Protein AF-A0A0L6WG03-F1 (afdb_monomer_lite)

Secondary structure (DSSP, 8-state):
-HHHHTT----------TTS-HHHHHHHHHHHHHHTT-EEEEEESSHHHHHHSTT-EEHHHHHT--SS--TT------TTSHHHHHHHHEEEEEEESGGGS-HHHHHTT-

pLDDT: mean 94.46, std 2.65, range [79.06, 97.94]

Radius of gyration: 13.91 Å; chains: 1; bounding box: 37×28×33 Å

Structure (mmCIF, N/CA/C/O backbone):
data_AF-A0A0L6WG03-F1
#
_entry.id   AF-A0A0L6WG03-F1
#
loop_
_atom_site.group_PDB
_atom_site.id
_atom_site.type_symbol
_atom_site.label_atom_id
_atom_site.label_alt_id
_atom_site.label_comp_id
_atom_site.label_asym_id
_atom_site.label_entity_id
_atom_site.label_seq_id
_atom_site.pdbx_PDB_ins_code
_atom_site.Cartn_x
_atom_site.Cartn_y
_atom_site.Cartn_z
_atom_site.occupancy
_atom_site.B_iso_or_equiv
_atom_site.auth_seq_id
_atom_site.auth_comp_id
_atom_site.auth_asym_id
_atom_site.auth_atom_id
_atom_site.pdbx_PDB_model_num
ATOM 1 N N . MET A 1 1 ? -7.545 -11.433 4.342 1.00 92.31 1 MET A N 1
ATOM 2 C CA . MET A 1 1 ? -8.512 -11.081 5.398 1.00 92.31 1 MET A CA 1
ATOM 3 C C . MET A 1 1 ? -8.000 -11.507 6.758 1.00 92.31 1 MET A C 1
ATOM 5 O O . MET A 1 1 ? -7.627 -10.614 7.487 1.00 92.31 1 MET A O 1
ATOM 9 N N . ASP A 1 2 ? -7.756 -12.794 7.027 1.00 94.56 2 ASP A N 1
ATOM 10 C CA . ASP A 1 2 ? -7.224 -13.269 8.327 1.00 94.56 2 ASP A CA 1
ATOM 11 C C . ASP A 1 2 ? -6.094 -12.415 8.952 1.00 94.56 2 ASP A C 1
ATOM 13 O O . ASP A 1 2 ? -6.176 -12.015 10.108 1.00 94.56 2 ASP A O 1
ATOM 17 N N . SER A 1 3 ? -5.058 -12.051 8.183 1.00 94.44 3 SER A N 1
ATOM 18 C CA . SER A 1 3 ? -3.980 -11.189 8.701 1.00 94.44 3 SER A CA 1
ATOM 19 C C . SER A 1 3 ? -4.423 -9.774 9.085 1.00 94.44 3 SER A C 1
ATOM 21 O O . SER A 1 3 ? -3.792 -9.171 9.948 1.00 94.44 3 SER A O 1
ATOM 23 N N . VAL A 1 4 ? -5.430 -9.231 8.403 1.00 94.44 4 VAL A N 1
ATOM 24 C CA . VAL A 1 4 ? -6.021 -7.914 8.675 1.00 94.44 4 VAL A CA 1
ATOM 25 C C . VAL A 1 4 ? -6.882 -8.019 9.932 1.00 94.44 4 VAL A C 1
ATOM 27 O O . VAL A 1 4 ? -6.654 -7.287 10.891 1.00 94.44 4 VAL A O 1
ATOM 30 N N . ASP A 1 5 ? -7.787 -8.997 9.958 1.00 94.50 5 ASP A N 1
ATOM 31 C CA . ASP A 1 5 ? -8.764 -9.193 11.032 1.00 94.50 5 ASP A CA 1
ATOM 32 C C . ASP A 1 5 ? -8.069 -9.488 12.374 1.00 94.50 5 ASP A C 1
ATOM 34 O O . ASP A 1 5 ? -8.403 -8.913 13.409 1.00 94.50 5 ASP A O 1
ATOM 38 N N . ASN A 1 6 ? -7.021 -10.318 12.340 1.00 94.94 6 ASN A N 1
ATOM 39 C CA . ASN A 1 6 ? -6.255 -10.725 13.518 1.00 94.94 6 ASN A CA 1
ATOM 40 C C . ASN A 1 6 ? -4.976 -9.896 13.750 1.00 94.94 6 ASN A C 1
ATOM 42 O O . ASN A 1 6 ? -4.187 -10.232 14.629 1.00 94.94 6 ASN A O 1
ATOM 46 N N . ASN A 1 7 ? -4.751 -8.817 12.986 1.00 92.00 7 ASN A N 1
ATOM 47 C CA . ASN A 1 7 ? -3.567 -7.943 13.071 1.00 92.00 7 ASN A CA 1
ATOM 48 C C . ASN A 1 7 ? -2.227 -8.712 13.090 1.00 92.00 7 ASN A C 1
ATOM 50 O O . ASN A 1 7 ? -1.313 -8.385 13.842 1.00 92.00 7 ASN A O 1
ATOM 54 N N . LEU A 1 8 ? -2.101 -9.742 12.248 1.00 94.69 8 LEU A N 1
ATOM 55 C CA . LEU A 1 8 ? -0.923 -10.622 12.216 1.00 94.69 8 LEU A CA 1
ATOM 56 C C . LEU A 1 8 ? 0.302 -9.983 11.540 1.00 94.69 8 LEU A C 1
ATOM 58 O O . LEU A 1 8 ? 1.380 -10.569 11.572 1.00 94.69 8 LEU A O 1
ATOM 62 N N . GLY A 1 9 ? 0.136 -8.832 10.877 1.00 92.75 9 GLY A N 1
ATOM 63 C CA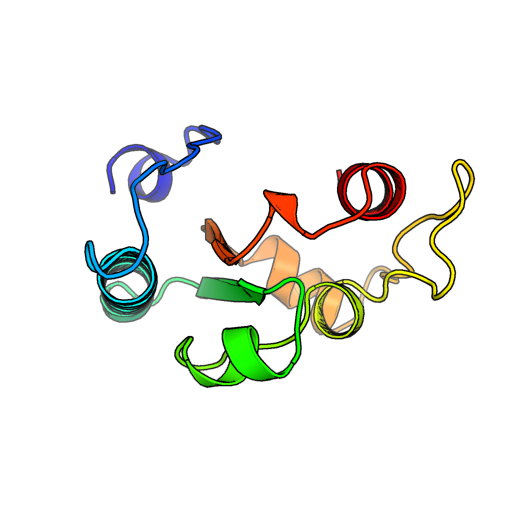 . GLY A 1 9 ? 1.235 -8.098 10.238 1.00 92.75 9 GLY A CA 1
ATOM 64 C C . GLY A 1 9 ? 1.926 -8.837 9.085 1.00 92.75 9 GLY A C 1
ATOM 65 O O . GLY A 1 9 ? 3.098 -8.589 8.819 1.00 92.75 9 GLY A O 1
ATOM 66 N N . LYS A 1 10 ? 1.245 -9.770 8.402 1.00 96.00 10 LYS A N 1
ATOM 67 C CA . LYS A 1 10 ? 1.854 -10.541 7.308 1.00 96.00 10 LYS A CA 1
ATOM 68 C C . LYS A 1 10 ? 2.120 -9.649 6.092 1.00 96.00 10 LYS A C 1
ATOM 70 O O . LYS A 1 10 ? 1.205 -9.012 5.575 1.00 96.00 10 LYS A O 1
ATOM 75 N N . MET A 1 11 ? 3.348 -9.695 5.579 1.00 94.31 11 MET A N 1
ATOM 76 C CA . MET A 1 11 ? 3.703 -9.135 4.275 1.00 94.31 11 MET A CA 1
ATOM 77 C C . MET A 1 11 ? 3.411 -10.166 3.178 1.00 94.31 11 MET A C 1
ATOM 79 O O . MET A 1 11 ? 3.866 -11.307 3.253 1.00 94.31 11 MET A O 1
ATOM 83 N N . ILE A 1 12 ? 2.626 -9.779 2.170 1.00 95.19 12 ILE A N 1
ATOM 84 C CA . ILE A 1 12 ? 2.197 -10.663 1.078 1.00 95.19 12 ILE A CA 1
ATOM 85 C C . ILE A 1 12 ? 2.531 -9.996 -0.253 1.00 95.19 12 ILE A C 1
ATOM 87 O O . ILE A 1 12 ? 2.156 -8.849 -0.485 1.00 95.19 12 ILE A O 1
ATOM 91 N N . PHE A 1 13 ? 3.189 -10.735 -1.145 1.00 94.56 13 PHE A N 1
ATOM 92 C CA . PHE A 1 13 ? 3.471 -10.292 -2.506 1.00 94.56 13 PHE A CA 1
ATOM 93 C C . PHE A 1 13 ? 2.633 -11.088 -3.510 1.00 94.56 13 PHE A C 1
ATOM 95 O O . PHE A 1 13 ? 2.719 -12.315 -3.566 1.00 94.56 13 PHE A O 1
ATOM 102 N N . ILE A 1 14 ? 1.818 -10.391 -4.306 1.00 93.56 14 ILE A N 1
ATOM 103 C CA . ILE A 1 14 ? 0.990 -10.998 -5.355 1.00 93.56 14 ILE A CA 1
ATOM 104 C C . ILE A 1 14 ? 1.719 -10.852 -6.690 1.00 93.56 14 ILE A C 1
ATOM 106 O O . ILE A 1 14 ? 1.845 -9.751 -7.223 1.00 93.56 14 ILE A O 1
ATOM 110 N N . HIS A 1 15 ? 2.167 -11.973 -7.255 1.00 93.06 15 HIS A N 1
ATOM 111 C CA . HIS A 1 15 ? 2.847 -12.004 -8.547 1.00 93.06 15 HIS A CA 1
ATOM 112 C C . HIS A 1 15 ? 1.988 -12.690 -9.611 1.00 93.06 15 HIS A C 1
ATOM 114 O O . HIS A 1 15 ? 1.524 -13.812 -9.421 1.00 93.06 15 HIS A O 1
ATOM 120 N N . SER A 1 16 ? 1.789 -12.024 -10.748 1.00 92.25 16 SER A N 1
ATOM 121 C CA . SER A 1 16 ? 1.145 -12.603 -11.931 1.00 92.25 16 SER A CA 1
ATOM 122 C C . SER A 1 16 ? 1.496 -11.803 -13.184 1.00 92.25 16 SER A C 1
ATOM 124 O O . SER A 1 16 ? 1.985 -10.671 -13.089 1.00 92.25 16 SER A O 1
ATOM 126 N N . ALA A 1 17 ? 1.220 -12.363 -14.361 1.00 92.00 17 ALA A N 1
ATOM 127 C CA . ALA A 1 17 ? 1.415 -11.677 -15.633 1.00 92.00 17 ALA A CA 1
ATOM 128 C C . ALA A 1 17 ? 0.497 -10.443 -15.790 1.00 92.00 17 ALA A C 1
ATOM 130 O O . ALA A 1 17 ? -0.427 -10.197 -15.000 1.00 92.00 17 ALA A O 1
ATOM 131 N N . GLY A 1 18 ? 0.771 -9.630 -16.812 1.00 89.94 18 GLY A N 1
ATOM 132 C CA . GLY A 1 18 ? -0.109 -8.529 -17.206 1.00 89.94 18 GLY A CA 1
ATOM 133 C C . GLY A 1 18 ? -1.510 -9.041 -17.557 1.00 89.94 18 GLY A C 1
ATOM 134 O O . GLY A 1 18 ? -1.654 -10.106 -18.146 1.00 89.94 18 GLY A O 1
ATOM 135 N N . GLY A 1 19 ? -2.550 -8.304 -17.162 1.00 91.31 19 GLY A N 1
ATOM 136 C CA . GLY A 1 19 ? -3.942 -8.667 -17.462 1.00 91.31 19 GLY A CA 1
ATOM 137 C C . GLY A 1 19 ? -4.579 -9.718 -16.542 1.00 91.31 19 GLY A C 1
ATOM 138 O O . GLY A 1 19 ? -5.776 -9.948 -16.644 1.00 91.31 19 GLY A O 1
ATOM 139 N N . CYS A 1 20 ? -3.853 -10.301 -15.581 1.00 94.06 20 CYS A N 1
ATOM 140 C CA . CYS A 1 20 ? -4.408 -11.289 -14.640 1.00 94.06 20 CYS A CA 1
ATOM 141 C C . CYS A 1 20 ? -5.221 -10.685 -13.471 1.00 94.06 20 CYS A C 1
ATOM 143 O O . CYS A 1 20 ? -5.403 -11.340 -12.449 1.00 94.06 20 CYS A O 1
ATOM 145 N N . GLY A 1 21 ? -5.660 -9.426 -13.570 1.00 94.25 21 GLY A N 1
ATOM 146 C CA . GLY A 1 21 ? -6.553 -8.813 -12.578 1.00 94.25 21 GLY A CA 1
ATOM 147 C C . GLY A 1 21 ? -5.927 -8.453 -11.223 1.00 94.25 21 GLY A C 1
ATOM 148 O O . GLY A 1 21 ? -6.660 -8.335 -10.248 1.00 94.25 21 GLY A O 1
ATOM 149 N N . LYS A 1 22 ? -4.605 -8.240 -11.119 1.00 94.06 22 LYS A N 1
ATOM 150 C CA . LYS A 1 22 ? -3.961 -7.836 -9.844 1.00 94.06 22 LYS A CA 1
ATOM 151 C C . LYS A 1 22 ? -4.596 -6.590 -9.237 1.00 94.06 22 LYS A C 1
ATOM 153 O O . LYS A 1 22 ? -5.015 -6.622 -8.089 1.00 94.06 22 LYS A O 1
ATOM 158 N N . THR A 1 23 ? -4.746 -5.535 -10.032 1.00 93.94 23 THR A N 1
ATOM 159 C CA . THR A 1 23 ? -5.367 -4.286 -9.584 1.00 93.94 23 THR A CA 1
ATOM 160 C C . THR A 1 23 ? -6.820 -4.498 -9.142 1.00 93.94 23 THR A C 1
ATOM 162 O O . THR A 1 23 ? -7.253 -3.916 -8.153 1.00 93.94 23 THR A O 1
ATOM 165 N N . PHE A 1 24 ? -7.558 -5.407 -9.794 1.00 95.56 24 PHE A N 1
ATOM 166 C CA . PHE A 1 24 ? -8.901 -5.799 -9.353 1.00 95.56 24 PHE A CA 1
ATOM 167 C C . PHE A 1 24 ? -8.877 -6.476 -7.974 1.00 95.56 24 PHE A C 1
ATOM 169 O O . PHE A 1 24 ? -9.678 -6.128 -7.110 1.00 95.56 24 PHE A O 1
ATOM 176 N N . VAL A 1 25 ? -7.933 -7.391 -7.733 1.00 96.00 25 VAL A N 1
ATOM 177 C CA . VAL A 1 25 ? -7.737 -8.019 -6.414 1.00 96.00 25 VAL A CA 1
ATOM 178 C C . VAL A 1 25 ? -7.357 -6.976 -5.357 1.00 96.00 25 VAL A C 1
ATOM 180 O O . VAL A 1 25 ? -7.917 -6.998 -4.264 1.00 96.00 25 VAL A O 1
ATOM 183 N N . CYS A 1 26 ? -6.464 -6.037 -5.684 1.00 96.00 26 CYS A N 1
ATOM 184 C CA . CYS A 1 26 ? -6.081 -4.928 -4.808 1.00 96.00 26 CYS A CA 1
ATOM 185 C C . CYS A 1 26 ? -7.293 -4.080 -4.398 1.00 96.00 26 CYS A C 1
ATOM 187 O O . CYS A 1 26 ? -7.505 -3.866 -3.206 1.00 96.00 26 CYS A O 1
ATOM 189 N N . ASN A 1 27 ? -8.117 -3.656 -5.361 1.00 97.38 27 ASN A N 1
ATOM 190 C CA . ASN A 1 27 ? -9.326 -2.882 -5.075 1.00 97.38 27 ASN A CA 1
ATOM 191 C C . ASN A 1 27 ? -10.337 -3.697 -4.271 1.00 97.38 27 ASN A C 1
ATOM 193 O O . ASN A 1 27 ? -10.826 -3.217 -3.261 1.00 97.38 27 ASN A O 1
ATOM 197 N N . THR A 1 28 ? -10.565 -4.962 -4.632 1.00 97.19 28 THR A N 1
ATOM 198 C CA . THR A 1 28 ? -11.486 -5.844 -3.896 1.00 97.19 28 THR A CA 1
ATOM 199 C C . THR A 1 28 ? -11.064 -6.000 -2.432 1.00 97.19 28 THR A C 1
ATOM 201 O O . THR A 1 28 ? -11.906 -5.968 -1.535 1.00 97.19 28 THR A O 1
ATOM 204 N N . LEU A 1 29 ? -9.759 -6.135 -2.169 1.00 96.62 29 LEU A N 1
ATOM 205 C CA . LEU A 1 29 ? -9.228 -6.208 -0.811 1.00 96.62 29 LEU A CA 1
ATOM 206 C C . LEU A 1 29 ? -9.430 -4.887 -0.056 1.00 96.62 29 LEU A C 1
ATOM 208 O O . LEU A 1 29 ? -9.843 -4.916 1.101 1.00 96.62 29 LEU A O 1
ATOM 212 N N . ALA A 1 30 ? -9.176 -3.746 -0.703 1.00 97.50 30 ALA A N 1
ATOM 213 C CA . ALA A 1 30 ? -9.418 -2.433 -0.111 1.00 97.50 30 ALA A CA 1
ATOM 214 C C . ALA A 1 30 ? -10.899 -2.237 0.237 1.00 97.50 30 ALA A C 1
ATOM 216 O O . ALA A 1 30 ? -11.214 -1.891 1.374 1.00 97.50 30 ALA A O 1
ATOM 217 N N . SER A 1 31 ? -11.805 -2.541 -0.699 1.00 97.81 31 SER A N 1
ATOM 218 C CA . SER A 1 31 ? -13.250 -2.437 -0.494 1.00 97.81 31 SER A CA 1
ATOM 219 C C . SER A 1 31 ? -13.728 -3.342 0.643 1.00 97.81 31 SER A C 1
ATOM 221 O O . SER A 1 31 ? -14.559 -2.910 1.436 1.00 97.81 31 SER A O 1
ATOM 223 N N . ALA A 1 32 ? -13.178 -4.555 0.777 1.00 97.44 32 ALA A N 1
ATOM 224 C CA . ALA A 1 32 ? -13.503 -5.459 1.883 1.00 97.44 32 ALA A CA 1
ATOM 225 C C . ALA A 1 32 ? -13.057 -4.906 3.251 1.00 97.44 32 ALA A C 1
ATOM 227 O O . ALA A 1 32 ? -13.778 -5.032 4.239 1.00 97.44 32 ALA A O 1
ATOM 228 N N . VAL A 1 33 ? -11.886 -4.263 3.322 1.00 97.31 33 VAL A N 1
ATOM 229 C CA . VAL A 1 33 ? -11.429 -3.597 4.554 1.00 97.31 33 VAL A CA 1
ATOM 230 C C . VAL A 1 33 ? -12.309 -2.383 4.865 1.00 97.31 33 VAL A C 1
ATOM 232 O O . VAL A 1 33 ? -12.785 -2.240 5.989 1.00 97.31 33 VAL A O 1
ATOM 235 N N . TRP A 1 34 ? -12.600 -1.539 3.873 1.00 97.25 34 TRP A N 1
ATOM 236 C CA . TRP A 1 34 ? -13.465 -0.372 4.069 1.00 97.25 34 TRP A CA 1
ATOM 237 C C . TRP A 1 34 ? -14.899 -0.751 4.440 1.00 97.25 34 TRP A C 1
ATOM 239 O O . TRP A 1 34 ? -15.513 -0.050 5.242 1.00 97.25 34 TRP A O 1
ATOM 249 N N . SER A 1 35 ? -15.438 -1.863 3.925 1.00 97.31 35 SER A N 1
ATOM 250 C CA . SER A 1 35 ? -16.776 -2.332 4.310 1.00 97.31 35 SER A CA 1
ATOM 251 C C . SER A 1 35 ? -16.870 -2.723 5.784 1.00 97.31 35 SER A C 1
ATOM 253 O O . SER A 1 35 ? -17.953 -2.650 6.358 1.00 97.31 35 SER A O 1
ATOM 255 N N . ASN A 1 36 ? -15.742 -3.072 6.410 1.00 95.81 36 ASN A N 1
ATOM 256 C CA . ASN A 1 36 ? -15.659 -3.338 7.847 1.00 95.81 36 ASN A CA 1
ATOM 257 C C . ASN A 1 36 ? -15.511 -2.051 8.686 1.00 95.81 36 ASN A C 1
ATOM 259 O O . ASN A 1 36 ? -15.458 -2.121 9.910 1.00 95.81 36 ASN A O 1
ATOM 263 N N . GLY A 1 37 ? -15.448 -0.874 8.050 1.00 96.19 37 GLY A N 1
ATOM 264 C CA . GLY A 1 37 ? -15.190 0.410 8.710 1.00 96.19 37 GLY A CA 1
ATOM 265 C C . GLY A 1 37 ? -13.713 0.665 9.029 1.00 96.19 37 GLY A C 1
ATOM 266 O O . GLY A 1 37 ? -13.389 1.671 9.660 1.00 96.19 37 GLY A O 1
ATOM 267 N N . ASP A 1 38 ? -12.819 -0.221 8.588 1.00 96.94 38 ASP A N 1
ATOM 268 C CA . ASP A 1 38 ? -11.377 -0.114 8.785 1.00 96.94 38 ASP A CA 1
ATOM 269 C C . ASP A 1 38 ? -10.702 0.720 7.685 1.00 96.94 38 ASP A C 1
ATOM 271 O O . ASP A 1 38 ? -11.253 0.970 6.612 1.00 96.94 38 ASP A O 1
ATOM 275 N N . VAL A 1 39 ? -9.458 1.141 7.929 1.00 96.81 39 VAL A N 1
ATOM 276 C CA . VAL A 1 39 ? -8.685 1.952 6.979 1.00 96.81 39 VAL A CA 1
ATOM 277 C C . VAL A 1 39 ? -7.733 1.075 6.160 1.00 96.81 39 VAL A C 1
ATOM 279 O O . VAL A 1 39 ? -6.763 0.531 6.690 1.00 96.81 39 VAL A O 1
ATOM 282 N N . ALA A 1 40 ? -7.959 1.009 4.846 1.00 97.69 40 ALA A N 1
ATOM 283 C CA . ALA A 1 40 ? -6.976 0.552 3.861 1.00 97.69 40 ALA A CA 1
ATOM 284 C C . ALA A 1 40 ? -6.326 1.739 3.133 1.00 97.69 40 ALA A C 1
ATOM 286 O O . ALA A 1 40 ? -7.016 2.665 2.699 1.00 97.69 40 ALA A O 1
ATOM 287 N N . LEU A 1 41 ? -5.000 1.703 2.973 1.00 97.75 41 LEU A N 1
ATOM 288 C CA . LEU A 1 41 ? -4.254 2.657 2.154 1.00 97.75 41 LEU A CA 1
ATOM 289 C C . LEU A 1 41 ? -3.847 2.024 0.828 1.00 97.75 41 LEU A C 1
ATOM 291 O O . LEU A 1 41 ? -2.992 1.144 0.796 1.00 97.75 41 LEU A O 1
ATOM 295 N N . CYS A 1 42 ? -4.402 2.536 -0.267 1.00 97.94 42 CYS A N 1
ATOM 296 C CA . CYS A 1 42 ? -3.993 2.164 -1.616 1.00 97.94 42 CYS A CA 1
ATOM 297 C C . CYS A 1 42 ? -2.906 3.117 -2.121 1.00 97.94 42 CYS A C 1
ATOM 299 O O . CYS A 1 42 ? -3.114 4.335 -2.218 1.00 97.94 42 CYS A O 1
ATOM 301 N N . VAL A 1 43 ? -1.740 2.566 -2.447 1.00 97.88 43 VAL A N 1
ATOM 302 C CA . VAL A 1 43 ? -0.621 3.296 -3.036 1.00 97.88 43 VAL A CA 1
ATOM 303 C C . VAL A 1 43 ? -0.087 2.602 -4.279 1.00 97.88 43 VAL A C 1
ATOM 305 O O . VAL A 1 43 ? -0.230 1.397 -4.440 1.00 97.88 43 VAL A O 1
ATOM 308 N N . ALA A 1 44 ? 0.553 3.361 -5.161 1.00 97.31 44 ALA A N 1
ATOM 309 C CA . ALA A 1 44 ? 1.277 2.796 -6.295 1.00 97.31 44 ALA A CA 1
ATOM 310 C C . ALA A 1 44 ? 2.604 3.519 -6.542 1.00 97.31 44 ALA A C 1
ATOM 312 O O . ALA A 1 44 ? 2.810 4.652 -6.094 1.00 97.31 44 ALA A O 1
ATOM 313 N N . SER A 1 45 ? 3.504 2.882 -7.285 1.00 94.94 45 SER A N 1
ATOM 314 C CA . SER A 1 45 ? 4.807 3.470 -7.632 1.00 94.94 45 SER A CA 1
ATOM 315 C C . SER A 1 45 ? 4.690 4.594 -8.673 1.00 94.94 45 SER A C 1
ATOM 317 O O . SER A 1 45 ? 5.428 5.577 -8.608 1.00 94.94 45 SER A O 1
ATOM 319 N N . SER A 1 46 ? 3.712 4.511 -9.587 1.00 94.50 46 SER A N 1
ATOM 320 C CA . SER A 1 46 ? 3.444 5.528 -10.615 1.00 94.50 46 SER A CA 1
ATOM 321 C C . SER A 1 46 ? 2.100 6.234 -10.413 1.00 94.50 46 SER A C 1
ATOM 323 O O . SER A 1 46 ? 1.171 5.695 -9.809 1.00 94.50 46 SER A O 1
ATOM 325 N N . GLY A 1 47 ? 1.982 7.455 -10.947 1.00 95.25 47 GLY A N 1
ATOM 326 C CA . GLY A 1 47 ? 0.725 8.210 -10.916 1.00 95.25 47 GLY A CA 1
ATOM 327 C C . GLY A 1 47 ? -0.401 7.518 -11.685 1.00 95.25 47 GLY A C 1
ATOM 328 O O . GLY A 1 47 ? -1.525 7.487 -11.204 1.00 95.25 47 GLY A O 1
ATOM 329 N N . ILE A 1 48 ? -0.093 6.912 -12.836 1.00 94.94 48 ILE A N 1
ATOM 330 C CA . ILE A 1 48 ? -1.086 6.222 -13.672 1.00 94.94 48 ILE A CA 1
ATOM 331 C C . ILE A 1 48 ? -1.623 4.977 -12.960 1.00 94.94 48 ILE A C 1
ATOM 333 O O . ILE A 1 48 ? -2.833 4.787 -12.912 1.00 94.94 48 ILE A O 1
ATOM 337 N N . ALA A 1 49 ? -0.751 4.169 -12.348 1.00 95.38 49 ALA A N 1
ATOM 338 C CA . ALA A 1 49 ? -1.184 3.004 -11.575 1.00 95.38 49 ALA A CA 1
ATOM 339 C C . ALA A 1 49 ? -2.036 3.413 -10.361 1.00 95.38 49 ALA A C 1
ATOM 341 O O . ALA A 1 49 ? -3.049 2.784 -10.073 1.00 95.38 49 ALA A O 1
ATOM 342 N N . ALA A 1 50 ? -1.694 4.525 -9.699 1.00 97.31 50 ALA A N 1
ATOM 343 C CA . ALA A 1 50 ? -2.482 5.036 -8.581 1.00 97.31 50 ALA A CA 1
ATOM 344 C C . ALA A 1 50 ? -3.913 5.436 -8.981 1.00 97.31 50 ALA A C 1
ATOM 346 O O . ALA A 1 50 ? -4.804 5.330 -8.148 1.00 97.31 50 ALA A O 1
ATOM 347 N N . LEU A 1 51 ? -4.154 5.864 -10.228 1.00 96.62 51 LEU A N 1
ATOM 348 C CA . LEU A 1 51 ? -5.503 6.189 -10.716 1.00 96.62 51 LEU A CA 1
ATOM 349 C C . LEU A 1 51 ? -6.402 4.956 -10.868 1.00 96.62 51 LEU A C 1
ATOM 351 O O . LEU A 1 51 ? -7.621 5.091 -10.852 1.00 96.62 51 LEU A O 1
ATOM 355 N N . LEU A 1 52 ? -5.810 3.773 -11.041 1.00 96.00 52 LEU A N 1
ATOM 356 C CA . LEU A 1 52 ? -6.545 2.513 -11.171 1.00 96.00 52 LEU A CA 1
ATOM 357 C C . LEU A 1 52 ? -6.908 1.908 -9.809 1.00 96.00 52 LEU A C 1
ATOM 359 O O . LEU A 1 52 ? -7.747 1.008 -9.737 1.00 96.00 52 LEU A O 1
ATOM 363 N N . LEU A 1 53 ? -6.287 2.401 -8.736 1.00 96.69 53 LEU A N 1
ATOM 364 C CA . LEU A 1 53 ? -6.630 2.041 -7.372 1.00 96.69 53 LEU A CA 1
ATOM 365 C C . LEU A 1 53 ? -7.704 2.983 -6.824 1.00 96.69 53 LEU A C 1
ATOM 367 O O . LEU A 1 53 ? -7.586 4.207 -6.918 1.00 96.69 53 LEU A O 1
ATOM 371 N N . GLU A 1 54 ? -8.722 2.430 -6.173 1.00 94.19 54 GLU A N 1
ATOM 372 C CA . GLU A 1 54 ? -9.725 3.243 -5.482 1.00 94.19 54 GLU A CA 1
ATOM 373 C C . GLU A 1 54 ? -9.056 4.082 -4.379 1.00 94.19 54 GLU A C 1
ATOM 375 O O . GLU A 1 54 ? -8.261 3.581 -3.581 1.00 94.19 54 GLU A O 1
ATOM 380 N N . GLY A 1 55 ? -9.305 5.398 -4.369 1.00 93.50 55 GLY A N 1
ATOM 381 C CA . GLY A 1 55 ? -8.657 6.326 -3.428 1.00 93.50 55 GLY A CA 1
ATOM 382 C C . GLY A 1 55 ? -7.122 6.383 -3.529 1.00 93.50 55 GLY A C 1
ATOM 383 O O . GLY A 1 55 ? -6.458 6.877 -2.605 1.00 93.50 55 GLY A O 1
ATOM 384 N N . GLY A 1 56 ? -6.555 5.871 -4.626 1.00 96.75 56 GLY A N 1
ATOM 385 C CA . GLY A 1 56 ? -5.127 5.673 -4.801 1.00 96.75 56 GLY A CA 1
ATOM 386 C C . GLY A 1 56 ? -4.315 6.967 -4.802 1.00 96.75 56 GLY A C 1
ATOM 387 O O . GLY A 1 56 ? -4.751 8.037 -5.230 1.00 96.75 56 GLY A O 1
ATOM 388 N N . ARG A 1 57 ? -3.083 6.869 -4.299 1.00 97.62 57 ARG A N 1
ATOM 389 C CA . ARG A 1 57 ? -2.055 7.917 -4.393 1.00 97.62 57 ARG A CA 1
ATOM 390 C C . ARG A 1 57 ? -0.707 7.292 -4.714 1.00 97.62 57 ARG A C 1
ATOM 392 O O . ARG A 1 57 ? -0.482 6.123 -4.432 1.00 97.62 57 ARG A O 1
ATOM 399 N N . THR A 1 58 ? 0.235 8.064 -5.242 1.00 97.19 58 THR A N 1
ATOM 400 C CA . THR A 1 58 ? 1.605 7.544 -5.346 1.00 97.19 58 THR A CA 1
ATOM 401 C C . THR A 1 58 ? 2.197 7.330 -3.953 1.00 97.19 58 THR A C 1
ATOM 403 O O . THR A 1 58 ? 1.937 8.132 -3.049 1.00 97.19 58 THR A O 1
ATOM 406 N N . ALA A 1 59 ? 3.030 6.304 -3.779 1.00 96.44 59 ALA A N 1
ATOM 407 C CA . ALA A 1 59 ? 3.720 6.043 -2.515 1.00 96.44 59 ALA A CA 1
ATOM 408 C C . ALA A 1 59 ? 4.522 7.266 -2.044 1.00 96.44 59 ALA A C 1
ATOM 410 O O . ALA A 1 59 ? 4.428 7.669 -0.886 1.00 96.44 59 ALA A O 1
ATOM 411 N N . HIS A 1 60 ? 5.193 7.947 -2.980 1.00 95.56 60 HIS A N 1
ATOM 412 C CA . HIS A 1 60 ? 5.903 9.200 -2.722 1.00 95.56 60 HIS A CA 1
ATOM 413 C C . HIS A 1 60 ? 5.008 10.265 -2.080 1.00 95.56 60 HIS A C 1
ATOM 415 O O . HIS A 1 60 ? 5.362 10.856 -1.061 1.00 95.56 60 HIS A O 1
ATOM 421 N N . SER A 1 61 ? 3.815 10.493 -2.635 1.00 95.69 61 SER A N 1
ATOM 422 C CA . SER A 1 61 ? 2.900 11.509 -2.108 1.00 95.69 61 SER A CA 1
ATOM 423 C C . SER A 1 61 ? 2.231 11.095 -0.793 1.00 95.69 61 SER A C 1
ATOM 425 O O . SER A 1 61 ? 2.014 11.957 0.067 1.00 95.69 61 SER A O 1
ATOM 427 N N . ARG A 1 62 ? 1.916 9.800 -0.623 1.00 96.25 62 ARG A N 1
ATOM 428 C CA . ARG A 1 62 ? 1.264 9.254 0.576 1.00 96.25 62 ARG A CA 1
ATOM 429 C C . ARG A 1 62 ? 2.206 9.244 1.773 1.00 96.25 62 ARG A C 1
ATOM 431 O O . ARG A 1 62 ? 1.810 9.735 2.823 1.00 96.25 62 ARG A O 1
ATOM 438 N N . PHE A 1 63 ? 3.424 8.736 1.603 1.00 95.69 63 PHE A N 1
ATOM 439 C CA . PHE A 1 63 ? 4.394 8.575 2.688 1.00 95.69 63 PHE A CA 1
ATOM 440 C C . PHE A 1 63 ? 5.393 9.728 2.788 1.00 95.69 63 PHE A C 1
ATOM 442 O O . PHE A 1 63 ? 6.214 9.740 3.690 1.00 95.69 63 PHE A O 1
ATOM 449 N N . LYS A 1 64 ? 5.315 10.739 1.912 1.00 95.62 64 LYS A N 1
ATOM 450 C CA . LYS A 1 64 ? 6.269 11.865 1.887 1.00 95.62 64 LYS A CA 1
ATOM 451 C C . LYS A 1 64 ? 7.713 11.395 1.671 1.00 95.62 64 LYS A C 1
ATOM 453 O O . LYS A 1 64 ? 8.634 11.906 2.309 1.00 95.62 64 LYS A O 1
ATOM 458 N N . ILE A 1 65 ? 7.891 10.436 0.762 1.00 95.25 65 ILE A N 1
ATOM 459 C CA . ILE A 1 65 ? 9.211 9.945 0.350 1.00 95.25 65 ILE A CA 1
ATOM 460 C C . ILE A 1 65 ? 9.907 11.055 -0.457 1.00 95.25 65 ILE A C 1
ATOM 462 O O . ILE A 1 65 ? 9.298 11.571 -1.403 1.00 95.25 65 ILE A O 1
ATOM 466 N N . PRO A 1 66 ? 11.148 11.439 -0.112 1.00 93.00 66 PRO A N 1
ATOM 467 C CA . PRO A 1 66 ? 11.932 12.392 -0.891 1.00 93.00 66 PRO A CA 1
ATOM 468 C C . PRO A 1 66 ? 12.153 11.939 -2.342 1.00 93.00 66 PRO A C 1
ATOM 470 O O . PRO A 1 66 ? 12.251 10.748 -2.629 1.00 93.00 66 PRO A O 1
ATOM 473 N N . ILE A 1 67 ? 12.258 12.902 -3.261 1.00 91.31 67 ILE A N 1
ATOM 474 C CA . ILE A 1 67 ? 12.649 12.663 -4.656 1.00 91.31 67 ILE A CA 1
ATOM 475 C C . ILE A 1 67 ? 13.915 13.496 -4.918 1.00 91.31 67 ILE A C 1
ATOM 477 O O . ILE A 1 67 ? 13.822 14.725 -4.874 1.00 91.31 67 ILE A O 1
ATOM 481 N N . PRO A 1 68 ? 15.079 12.874 -5.185 1.00 90.06 68 PRO A N 1
ATOM 482 C CA . PRO A 1 68 ? 15.317 11.427 -5.259 1.00 90.06 68 PRO A CA 1
ATOM 483 C C . PRO A 1 68 ? 15.314 10.737 -3.880 1.00 90.06 68 PRO A C 1
ATOM 485 O O . PRO A 1 68 ? 15.649 11.357 -2.873 1.00 90.06 68 PRO A O 1
ATOM 488 N N . ALA A 1 69 ? 14.980 9.441 -3.849 1.00 90.38 69 ALA A N 1
ATOM 489 C CA . ALA A 1 69 ? 15.093 8.597 -2.657 1.00 90.38 69 ALA A CA 1
ATOM 490 C C . ALA A 1 69 ? 16.505 7.990 -2.571 1.00 90.38 69 ALA A C 1
ATOM 492 O O . ALA A 1 69 ? 16.854 7.053 -3.295 1.00 90.38 69 ALA A O 1
ATOM 493 N N . LEU A 1 70 ? 17.329 8.555 -1.696 1.00 93.00 70 LEU A N 1
ATOM 494 C CA . LEU A 1 70 ? 18.684 8.088 -1.394 1.00 93.00 70 LEU A CA 1
ATOM 495 C C . LEU A 1 70 ? 18.660 7.031 -0.281 1.00 93.00 70 LEU A C 1
ATOM 497 O O . LEU A 1 70 ? 17.666 6.884 0.420 1.00 93.00 70 LEU A O 1
ATOM 501 N N . ASP A 1 71 ? 19.762 6.318 -0.101 1.00 90.62 71 ASP A N 1
ATOM 502 C CA . ASP A 1 71 ? 19.969 5.320 0.962 1.00 90.62 71 ASP A CA 1
ATOM 503 C C . ASP A 1 71 ? 19.805 5.887 2.385 1.00 90.62 71 ASP A C 1
ATOM 505 O O . ASP A 1 71 ? 19.436 5.178 3.312 1.00 90.62 71 ASP A O 1
ATOM 509 N N . THR A 1 72 ? 20.043 7.187 2.542 1.00 89.56 72 THR A N 1
ATOM 510 C CA . THR A 1 72 ? 19.860 7.954 3.783 1.00 89.56 72 THR A CA 1
ATOM 511 C C . THR A 1 72 ? 18.499 8.651 3.876 1.00 89.56 72 THR A C 1
ATOM 513 O O . THR A 1 72 ? 18.242 9.390 4.828 1.00 89.56 72 THR A O 1
ATOM 516 N N . SER A 1 73 ? 17.623 8.477 2.879 1.00 90.81 73 SER A N 1
ATOM 517 C CA . SER A 1 73 ? 16.315 9.134 2.863 1.00 90.81 73 SER A CA 1
ATOM 518 C C . SER A 1 73 ? 15.345 8.473 3.829 1.00 90.81 73 SER A C 1
ATOM 520 O O . SER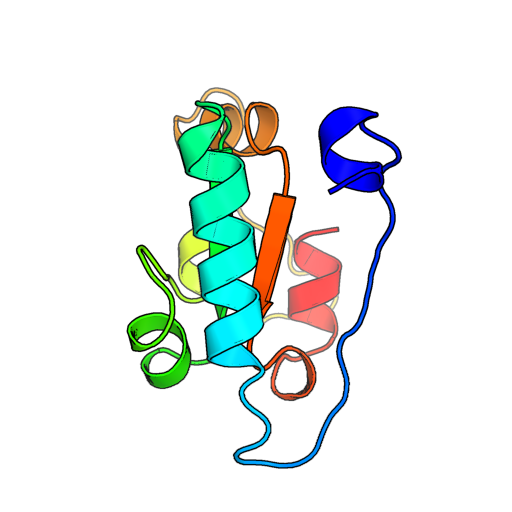 A 1 73 ? 15.209 7.257 3.860 1.00 90.81 73 SER A O 1
ATOM 522 N N . ILE A 1 74 ? 14.612 9.304 4.566 1.00 90.50 74 ILE A N 1
ATOM 523 C CA . ILE A 1 74 ? 13.555 8.880 5.483 1.00 90.50 74 ILE A CA 1
ATOM 524 C C . ILE A 1 74 ? 12.256 9.554 5.045 1.00 90.50 74 ILE A C 1
ATOM 526 O O . ILE A 1 74 ? 12.247 10.743 4.701 1.00 90.50 74 ILE A O 1
ATOM 530 N N . ALA A 1 75 ? 11.153 8.808 5.062 1.00 91.81 75 ALA A N 1
ATOM 531 C CA . ALA A 1 75 ? 9.819 9.345 4.846 1.00 91.81 75 ALA A CA 1
ATOM 532 C C . ALA A 1 75 ? 9.519 10.483 5.842 1.00 91.81 75 ALA A C 1
ATOM 534 O O . ALA A 1 75 ? 9.552 10.306 7.061 1.00 91.81 75 ALA A O 1
ATOM 535 N N . ASN A 1 76 ? 9.212 11.683 5.338 1.00 92.12 76 ASN A N 1
ATOM 536 C CA . ASN A 1 76 ? 9.029 12.869 6.181 1.00 92.12 76 ASN A CA 1
ATOM 537 C C . ASN A 1 76 ? 7.623 12.917 6.809 1.00 92.12 76 ASN A C 1
ATOM 539 O O . ASN A 1 76 ? 6.782 13.752 6.459 1.00 92.12 76 ASN A O 1
ATOM 543 N N . ILE A 1 77 ? 7.363 11.998 7.739 1.00 93.06 77 ILE A N 1
ATOM 544 C CA . ILE A 1 77 ? 6.083 11.843 8.433 1.00 93.06 77 ILE A CA 1
ATOM 545 C C . ILE A 1 77 ? 6.229 12.351 9.869 1.00 93.06 77 ILE A C 1
ATOM 547 O O . ILE A 1 77 ? 6.750 11.679 10.756 1.00 93.06 77 ILE A O 1
ATOM 551 N N . LYS A 1 78 ? 5.755 13.574 10.117 1.00 92.31 78 LYS A N 1
ATOM 552 C CA . LYS A 1 78 ? 5.824 14.190 11.449 1.00 92.31 78 LYS A CA 1
ATOM 553 C C . LYS A 1 78 ? 4.764 13.604 12.386 1.00 92.31 78 LYS A C 1
ATOM 555 O O . LYS A 1 78 ? 3.598 13.472 12.002 1.00 92.31 78 LYS A O 1
ATOM 560 N N . ARG A 1 79 ? 5.150 13.324 13.635 1.00 92.44 79 ARG A N 1
ATOM 561 C CA . ARG A 1 79 ? 4.221 12.918 14.706 1.00 92.44 79 ARG A CA 1
ATOM 562 C C . ARG A 1 79 ? 3.173 14.004 14.964 1.00 92.44 79 ARG A C 1
ATOM 564 O O . ARG A 1 79 ? 3.456 15.190 14.814 1.00 92.44 79 ARG A O 1
ATOM 571 N N . GLY A 1 80 ? 1.968 13.589 15.349 1.00 93.12 80 GLY A N 1
ATOM 572 C CA . GLY A 1 80 ? 0.855 14.500 15.640 1.00 93.12 80 GLY A CA 1
ATOM 573 C C . GLY A 1 80 ? 0.206 15.123 14.400 1.00 93.12 80 GLY A C 1
ATOM 574 O O . GLY A 1 80 ? -0.701 15.937 14.531 1.00 93.12 80 GLY A O 1
ATOM 575 N N . THR A 1 81 ? 0.636 14.744 13.192 1.00 95.44 81 THR A N 1
ATOM 576 C CA . THR A 1 81 ? -0.038 15.143 11.950 1.00 95.44 81 THR A CA 1
ATOM 577 C C . THR A 1 81 ? -1.195 14.206 11.621 1.00 95.44 81 THR A C 1
ATOM 579 O O . THR A 1 81 ? -1.178 13.031 11.996 1.00 95.44 81 THR A O 1
ATOM 582 N N . GLN A 1 82 ? -2.153 14.689 10.826 1.00 94.94 82 GLN A N 1
ATOM 583 C CA . GLN A 1 82 ? -3.242 13.862 10.291 1.00 94.94 82 GLN A CA 1
ATOM 584 C C . GLN A 1 82 ? -2.725 12.626 9.543 1.00 94.94 82 GLN A C 1
ATOM 586 O O . GLN A 1 82 ? -3.302 11.553 9.663 1.00 94.94 82 GLN A O 1
ATOM 591 N N . LEU A 1 83 ? -1.611 12.749 8.807 1.00 94.69 83 LEU A N 1
ATOM 592 C CA . LEU A 1 83 ? -0.999 11.605 8.129 1.00 94.69 83 LEU A CA 1
ATOM 593 C C . LEU A 1 83 ? -0.495 10.561 9.133 1.00 94.69 83 LEU A C 1
ATOM 595 O O . LEU A 1 83 ? -0.739 9.377 8.939 1.00 94.69 83 LEU A O 1
ATOM 599 N N . SER A 1 84 ? 0.162 10.985 10.217 1.00 95.31 84 SER A N 1
ATOM 600 C CA . SER A 1 84 ? 0.607 10.050 11.258 1.00 95.31 84 SER A CA 1
ATOM 601 C C . SER A 1 84 ? -0.564 9.347 11.955 1.00 95.31 84 SER A C 1
ATOM 603 O O . SER A 1 84 ? -0.490 8.149 12.202 1.00 95.31 84 SER A O 1
ATOM 605 N N . GLN A 1 85 ? -1.669 10.057 12.203 1.00 96.69 85 GLN A N 1
ATOM 606 C CA . GLN A 1 85 ? -2.890 9.468 12.765 1.00 96.69 85 GLN A CA 1
ATOM 607 C C . GLN A 1 85 ? -3.525 8.464 11.799 1.00 96.69 85 GLN A C 1
ATOM 609 O O . GLN A 1 85 ? -3.882 7.365 12.210 1.00 96.69 85 GLN A O 1
ATOM 614 N N . LEU A 1 86 ? -3.594 8.810 10.511 1.00 95.69 86 LEU A N 1
ATOM 615 C CA . LEU A 1 86 ? -4.101 7.924 9.468 1.00 95.69 86 LEU A CA 1
ATOM 616 C C . LEU A 1 86 ? -3.292 6.622 9.393 1.00 95.69 86 LEU A C 1
ATOM 618 O O . LEU A 1 86 ? -3.878 5.549 9.309 1.00 95.69 86 LEU A O 1
ATOM 622 N N . LEU A 1 87 ? -1.959 6.705 9.446 1.00 95.19 87 LEU A N 1
ATOM 623 C CA . LEU A 1 87 ? -1.087 5.525 9.421 1.00 95.19 87 LEU A CA 1
ATOM 624 C C . LEU A 1 87 ? -1.285 4.641 10.653 1.00 95.19 87 LEU A C 1
ATOM 626 O O . LEU A 1 87 ? -1.366 3.430 10.509 1.00 95.19 87 LEU A O 1
ATOM 630 N N . LEU A 1 88 ? -1.451 5.235 11.839 1.00 95.00 88 LEU A N 1
ATOM 631 C CA . LEU A 1 88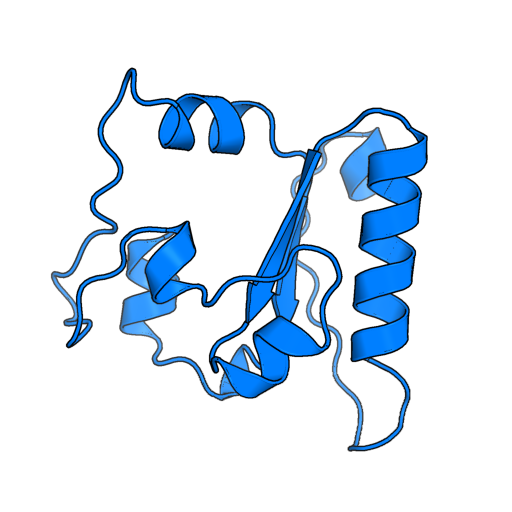 ? -1.748 4.490 13.069 1.00 95.00 88 LEU A CA 1
ATOM 632 C C . LEU A 1 88 ? -3.108 3.775 13.030 1.00 95.00 88 LEU A C 1
ATOM 634 O O . LEU A 1 88 ? -3.280 2.752 13.684 1.00 95.00 88 LEU A O 1
ATOM 638 N N . GLN A 1 89 ? -4.073 4.311 12.281 1.00 95.56 89 GLN A N 1
ATOM 639 C CA . GLN A 1 89 ? -5.392 3.702 12.081 1.00 95.56 89 GLN A CA 1
ATOM 640 C C . GLN A 1 89 ? -5.420 2.692 10.925 1.00 95.56 89 GLN A C 1
ATOM 642 O O . GLN A 1 89 ? -6.388 1.948 10.784 1.00 95.56 89 GLN A O 1
ATOM 647 N N . THR A 1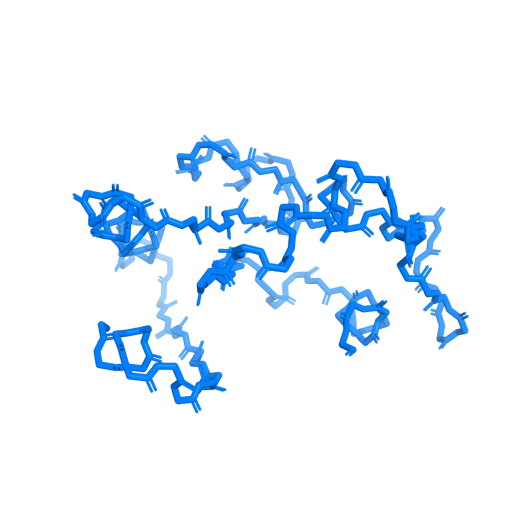 90 ? -4.388 2.675 10.079 1.00 96.69 90 THR A N 1
ATOM 648 C CA . THR A 1 90 ? -4.348 1.838 8.878 1.00 96.69 90 THR A CA 1
ATOM 649 C C . THR A 1 90 ? -4.200 0.368 9.254 1.00 96.69 90 THR A C 1
ATOM 651 O O . THR A 1 90 ? -3.252 -0.017 9.932 1.00 96.69 90 THR A O 1
ATOM 654 N N . LYS A 1 91 ? -5.118 -0.468 8.763 1.00 96.62 91 LYS A N 1
ATOM 655 C CA . LYS A 1 91 ? -5.083 -1.927 8.926 1.00 96.62 91 LYS A CA 1
ATOM 656 C C . LYS A 1 91 ? -4.298 -2.635 7.830 1.00 96.62 91 LYS A C 1
ATOM 658 O O . LYS A 1 91 ? -3.749 -3.709 8.059 1.00 96.62 91 LYS A O 1
ATOM 663 N N . VAL A 1 92 ? -4.264 -2.054 6.631 1.00 96.94 92 VAL A N 1
ATOM 664 C CA . VAL A 1 92 ? -3.541 -2.618 5.488 1.00 96.94 92 VAL A CA 1
ATOM 665 C C . VAL A 1 92 ? -3.026 -1.521 4.564 1.00 96.94 92 VAL A C 1
ATOM 667 O O . VAL A 1 92 ? -3.726 -0.550 4.268 1.00 96.94 92 VAL A O 1
ATOM 670 N N . VAL A 1 93 ? -1.801 -1.703 4.078 1.00 97.06 93 VAL A N 1
ATOM 671 C CA . VAL A 1 93 ? -1.237 -0.939 2.965 1.00 97.06 93 VAL A CA 1
ATOM 672 C C . VAL A 1 93 ? -1.196 -1.856 1.750 1.00 97.06 93 VAL A C 1
ATOM 674 O O . VAL A 1 93 ? -0.596 -2.928 1.795 1.00 97.06 93 VAL A O 1
ATOM 677 N N . ILE A 1 94 ? -1.837 -1.435 0.667 1.00 97.25 94 ILE A N 1
ATOM 678 C CA . ILE A 1 94 ? -1.806 -2.112 -0.626 1.00 97.25 94 ILE A CA 1
ATOM 679 C C . ILE A 1 94 ? -0.939 -1.274 -1.548 1.00 97.25 94 ILE A C 1
ATOM 681 O O . ILE A 1 94 ? -1.248 -0.109 -1.789 1.00 97.25 94 ILE A O 1
ATOM 685 N N . TRP A 1 95 ? 0.138 -1.864 -2.055 1.00 96.75 95 TRP A N 1
ATOM 686 C CA . TRP A 1 95 ? 1.089 -1.184 -2.922 1.00 96.75 95 TRP A CA 1
ATOM 687 C C . TRP A 1 95 ? 1.108 -1.863 -4.294 1.00 96.75 95 TRP A C 1
ATOM 689 O O . TRP A 1 95 ? 1.519 -3.015 -4.404 1.00 96.75 95 TRP A O 1
ATOM 699 N N . ASP A 1 96 ? 0.638 -1.166 -5.330 1.00 95.88 96 ASP A N 1
ATOM 700 C CA . ASP A 1 96 ? 0.654 -1.651 -6.717 1.00 95.88 96 ASP A CA 1
ATOM 701 C C . ASP A 1 96 ? 1.926 -1.201 -7.456 1.00 95.88 96 ASP A C 1
ATOM 703 O O . ASP A 1 96 ? 2.506 -0.148 -7.166 1.00 95.88 96 ASP A O 1
ATOM 707 N N . GLU A 1 97 ? 2.373 -2.011 -8.414 1.00 93.44 97 GLU A N 1
ATOM 708 C CA . GLU A 1 97 ? 3.617 -1.806 -9.168 1.00 93.44 97 GLU A CA 1
ATOM 709 C C . GLU A 1 97 ? 4.865 -1.639 -8.270 1.00 93.44 97 GLU A C 1
ATOM 711 O O . GLU A 1 97 ? 5.799 -0.902 -8.598 1.00 93.44 97 GLU A O 1
ATOM 716 N N . VAL A 1 98 ? 4.914 -2.329 -7.118 1.00 92.38 98 VAL A N 1
ATOM 717 C CA . VAL A 1 98 ? 6.077 -2.332 -6.195 1.00 92.38 98 VAL A CA 1
ATOM 718 C C . VAL A 1 98 ? 7.406 -2.630 -6.900 1.00 92.38 98 VAL A C 1
ATOM 720 O O . VAL A 1 98 ? 8.375 -1.942 -6.594 1.00 92.38 98 VAL A O 1
ATOM 723 N N . PRO A 1 99 ? 7.505 -3.569 -7.868 1.00 91.38 99 PRO A N 1
ATOM 724 C CA . PRO A 1 99 ? 8.771 -3.836 -8.559 1.00 91.38 99 PRO A CA 1
ATOM 725 C C . PRO A 1 99 ? 9.321 -2.646 -9.356 1.00 91.38 99 PRO A C 1
ATOM 727 O O . PRO A 1 99 ? 10.507 -2.621 -9.668 1.00 91.38 99 PRO A O 1
ATOM 730 N N . MET A 1 100 ? 8.478 -1.662 -9.692 1.00 91.94 100 MET A N 1
ATOM 731 C CA . MET A 1 100 ? 8.915 -0.423 -10.342 1.00 91.94 100 MET A CA 1
ATOM 732 C C . MET A 1 100 ? 9.480 0.601 -9.345 1.00 91.94 100 MET A C 1
ATOM 734 O O . MET A 1 100 ? 9.974 1.649 -9.762 1.00 91.94 100 MET A O 1
ATOM 738 N N . GLN A 1 101 ? 9.392 0.338 -8.039 1.00 92.81 101 GLN A N 1
ATOM 739 C CA . GLN A 1 101 ? 9.877 1.230 -6.995 1.00 92.81 101 GLN A CA 1
ATOM 740 C C . GLN A 1 101 ? 11.352 0.972 -6.690 1.00 92.81 101 GLN A C 1
ATOM 742 O O . GLN A 1 101 ? 11.799 -0.167 -6.5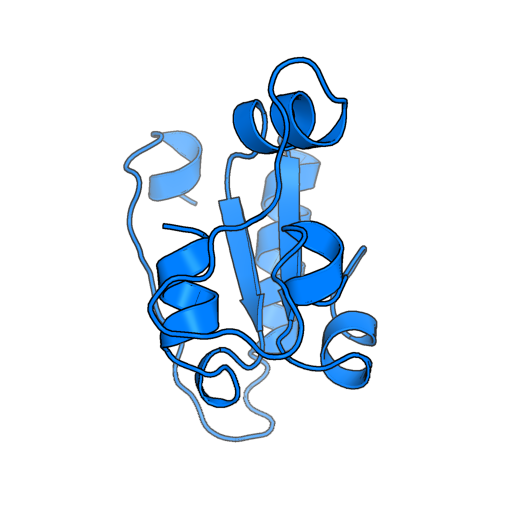63 1.00 92.81 101 GLN A O 1
ATOM 747 N N . HIS A 1 102 ? 12.114 2.050 -6.504 1.00 92.12 102 HIS A N 1
ATOM 748 C CA . HIS A 1 102 ? 13.490 1.935 -6.038 1.00 92.12 102 HIS A CA 1
ATOM 749 C C . HIS A 1 102 ? 13.534 1.406 -4.598 1.00 92.12 102 HIS A C 1
ATOM 751 O O . HIS A 1 102 ? 12.784 1.886 -3.746 1.00 92.12 102 HIS A O 1
ATOM 757 N N . LYS A 1 103 ? 14.465 0.490 -4.303 1.00 93.25 103 LYS A N 1
ATOM 758 C CA . LYS A 1 103 ? 14.635 -0.106 -2.967 1.00 93.25 103 LYS A CA 1
ATOM 759 C C . LYS A 1 103 ? 14.691 0.948 -1.854 1.00 93.25 103 LYS A C 1
ATOM 761 O O . LYS A 1 103 ? 13.898 0.879 -0.931 1.00 93.25 103 LYS A O 1
ATOM 766 N N . ASN A 1 104 ? 15.530 1.978 -2.002 1.00 93.88 104 ASN A N 1
ATOM 767 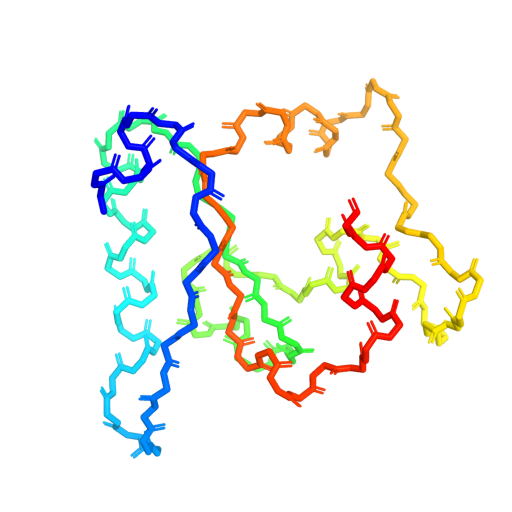C CA . ASN A 1 104 ? 15.651 3.061 -1.011 1.00 93.88 104 ASN A CA 1
ATOM 768 C C . ASN A 1 104 ? 14.314 3.729 -0.654 1.00 93.88 104 ASN A C 1
ATOM 770 O O . ASN A 1 104 ? 14.133 4.209 0.457 1.00 93.88 104 ASN A O 1
ATOM 774 N N . ALA A 1 105 ? 13.375 3.798 -1.598 1.00 93.12 105 ALA A N 1
ATOM 775 C CA . ALA A 1 105 ? 12.075 4.388 -1.331 1.00 93.12 105 ALA A CA 1
ATOM 776 C C . ALA A 1 105 ? 11.170 3.444 -0.523 1.00 93.12 105 ALA A C 1
ATOM 778 O O . ALA A 1 105 ? 10.360 3.926 0.260 1.00 93.12 105 ALA A O 1
ATOM 779 N N . ILE A 1 106 ? 11.315 2.127 -0.691 1.00 92.19 106 ILE A N 1
ATOM 780 C CA . ILE A 1 106 ? 10.657 1.125 0.159 1.00 92.19 106 ILE A CA 1
ATOM 781 C C . ILE A 1 106 ? 11.268 1.188 1.565 1.00 92.19 106 ILE A C 1
ATOM 783 O O . ILE A 1 106 ? 10.536 1.404 2.524 1.00 92.19 106 ILE A O 1
ATOM 787 N N . ASP A 1 107 ? 12.599 1.130 1.659 1.00 92.69 107 ASP A N 1
ATOM 788 C CA . ASP A 1 107 ? 13.343 1.167 2.927 1.00 92.69 107 ASP A CA 1
ATOM 789 C C . ASP A 1 107 ? 13.087 2.463 3.722 1.00 92.69 107 ASP A C 1
ATOM 791 O O . ASP A 1 107 ? 13.129 2.461 4.942 1.00 92.69 107 ASP A O 1
ATOM 795 N N . SER A 1 108 ? 12.786 3.584 3.053 1.00 91.00 108 SER A N 1
ATOM 796 C CA . SER A 1 108 ? 12.480 4.855 3.733 1.00 91.00 108 SER A CA 1
ATOM 797 C C . SER A 1 108 ? 11.138 4.882 4.480 1.00 91.00 108 SER A C 1
ATOM 799 O O . SER A 1 108 ? 10.880 5.845 5.208 1.00 91.00 108 SER A O 1
ATOM 801 N N . VAL A 1 109 ? 10.264 3.900 4.224 1.00 89.69 109 VAL A N 1
ATOM 802 C CA . VAL A 1 109 ? 8.904 3.789 4.784 1.00 89.69 109 VAL A CA 1
ATOM 803 C C . VAL A 1 109 ? 8.806 2.690 5.849 1.00 89.69 109 VAL A C 1
ATOM 805 O O . VAL A 1 109 ? 7.904 2.777 6.683 1.00 89.69 109 VAL A O 1
ATOM 808 N N . ASP A 1 110 ? 9.690 1.690 5.795 1.00 79.06 110 ASP A N 1
ATOM 809 C CA . ASP A 1 110 ? 9.822 0.611 6.790 1.00 79.06 110 ASP A CA 1
ATOM 810 C C . ASP A 1 110 ? 10.346 1.155 8.137 1.00 79.06 110 ASP A C 1
ATOM 812 O O . ASP A 1 110 ? 9.782 0.784 9.193 1.00 79.06 110 ASP A O 1
#

Sequence (110 aa):
MDSVDNNLGKMIFIHSAGGCGKTFVCNTLASAVWSNGDVALCVASSGIAALLLEGGRTAHSRFKIPIPALDTSIANIKRGTQLSQLLLQTKVVIWDEVPMQHKNAIDSVD

Foldseek 3Di:
DVCLVVVVPDDDDDDDDPPPCPLVVLQVVQVVCVVVVADEAAEECDPVSQVSHDVGDHLCVLQVWDVVQDLPTARPDDPPDPSNVSVVRHSYYHYPPVVVDDPSSVVNRD